Protein AF-A0A941FMW4-F1 (afdb_monomer_lite)

InterPro domains:
  IPR038501 Spore germination GerAC, C-terminal domain superfamily [G3DSA:3.30.300.210] (1-54)
  IPR046953 Spore germination GerAC-like, C-terminal [PF05504] (2-52)

Secondary structure (DSSP, 8-state):
-HHHHHHTT--TT-HHHHHHHH-TT--HHHHHHHGGGS------------PPP--

pLDDT: mean 91.87, std 8.81, range [47.19, 97.0]

Sequence (55 aa):
MVTMFQENHIDPLALGDHAKSKTRNFDQKHWEETYPDIPIEVDLDIEMIQTGIAE

Radius of gyration: 16.82 Å; chains: 1; bounding box: 52×17×36 Å

Organism: NCBI:txid450367

Foldseek 3Di:
DLLVCLVVLHDPVPVLVVVVVVDDPDDPVVCSVCSSPDDDDDDDDDDPPDDPDDD

Structure (mmCIF, N/CA/C/O backbone):
data_AF-A0A941FMW4-F1
#
_entry.id   AF-A0A941FMW4-F1
#
loop_
_atom_site.group_PDB
_atom_site.id
_atom_site.type_symbol
_atom_site.label_atom_id
_atom_site.label_alt_id
_atom_site.label_comp_id
_atom_site.label_asym_id
_atom_site.label_entity_id
_atom_site.label_seq_id
_atom_site.pdbx_PDB_ins_code
_atom_site.Cartn_x
_atom_site.Cartn_y
_atom_site.Cartn_z
_atom_site.occupancy
_atom_site.B_iso_or_equiv
_atom_site.auth_seq_id
_atom_site.auth_comp_id
_atom_site.auth_asym_id
_atom_site.auth_atom_id
_atom_site.pdbx_PDB_model_num
ATOM 1 N N . MET A 1 1 ? -11.735 1.097 1.343 1.00 84.25 1 MET A N 1
ATOM 2 C CA . MET A 1 1 ? -10.834 2.251 1.106 1.00 84.25 1 MET A CA 1
ATOM 3 C C . MET A 1 1 ? -9.512 1.799 0.519 1.00 84.25 1 MET A C 1
ATOM 5 O 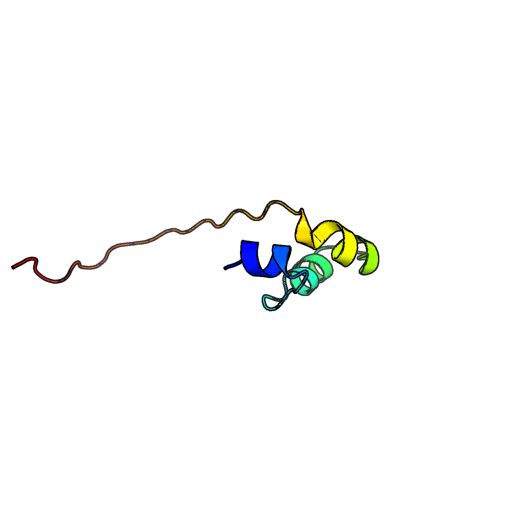O . MET A 1 1 ? -9.196 2.258 -0.563 1.00 84.25 1 MET A O 1
ATOM 9 N N . VAL A 1 2 ? -8.795 0.866 1.152 1.00 92.50 2 VAL A N 1
ATOM 10 C CA . VAL A 1 2 ? -7.520 0.359 0.614 1.00 92.50 2 VAL A CA 1
ATOM 11 C C . VAL A 1 2 ? -7.664 -0.210 -0.805 1.00 92.50 2 VAL A C 1
ATOM 13 O O . VAL A 1 2 ? -6.927 0.198 -1.690 1.00 92.50 2 VAL A O 1
ATOM 16 N N . THR A 1 3 ? -8.694 -1.022 -1.062 1.00 93.75 3 THR A N 1
ATOM 17 C CA . THR A 1 3 ? -8.990 -1.545 -2.410 1.00 93.75 3 THR A CA 1
ATOM 18 C C . THR A 1 3 ? -9.179 -0.441 -3.453 1.00 93.75 3 THR A C 1
ATOM 20 O O . THR A 1 3 ? -8.691 -0.560 -4.565 1.00 93.75 3 THR A O 1
ATOM 23 N N . MET A 1 4 ? -9.815 0.676 -3.085 1.00 96.88 4 MET A N 1
ATOM 24 C CA . MET A 1 4 ? -10.002 1.811 -3.996 1.00 96.88 4 MET A CA 1
ATOM 25 C C . MET A 1 4 ? -8.662 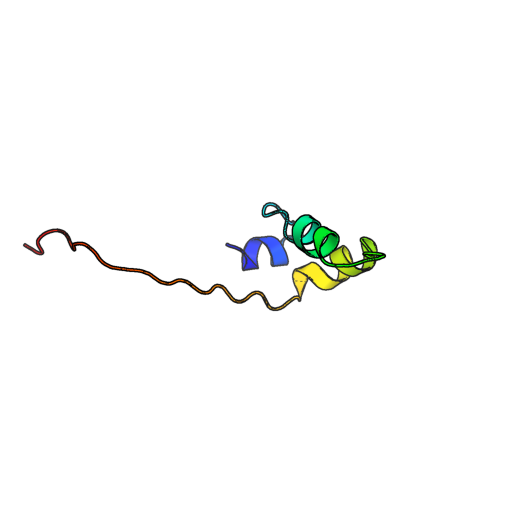2.476 -4.345 1.00 96.88 4 MET A C 1
ATOM 27 O O . MET A 1 4 ? -8.468 2.912 -5.475 1.00 96.88 4 MET A O 1
ATOM 31 N N . PHE A 1 5 ? -7.712 2.525 -3.412 1.00 96.50 5 PHE A N 1
ATOM 32 C CA . PHE A 1 5 ? -6.364 3.026 -3.685 1.00 96.50 5 PHE A CA 1
ATOM 33 C C . PHE A 1 5 ? -5.594 2.101 -4.635 1.00 96.50 5 PHE A C 1
ATOM 35 O O . PHE A 1 5 ? -4.992 2.587 -5.592 1.00 96.50 5 PHE A O 1
ATOM 42 N N . GLN A 1 6 ? -5.717 0.783 -4.449 1.00 95.75 6 GLN A N 1
ATOM 43 C CA . GLN A 1 6 ? -5.151 -0.219 -5.356 1.00 95.75 6 GLN A CA 1
ATOM 44 C C . GLN A 1 6 ? -5.749 -0.127 -6.769 1.00 95.75 6 GLN A C 1
ATOM 46 O O . GLN A 1 6 ? -5.001 -0.020 -7.736 1.00 95.75 6 GLN A O 1
ATOM 51 N N . GLU A 1 7 ? -7.079 -0.046 -6.898 1.00 96.88 7 GLU A N 1
ATOM 52 C CA . GLU A 1 7 ? -7.778 0.128 -8.186 1.00 96.88 7 GLU A CA 1
ATOM 53 C C . GLU A 1 7 ? -7.332 1.398 -8.926 1.00 96.88 7 GLU A C 1
ATOM 55 O O . GLU A 1 7 ? -7.142 1.395 -10.143 1.00 96.88 7 GLU A O 1
ATOM 60 N N . ASN A 1 8 ? -7.120 2.491 -8.190 1.00 97.00 8 ASN A N 1
ATOM 61 C CA . ASN A 1 8 ? -6.675 3.766 -8.753 1.00 97.00 8 ASN A CA 1
ATOM 62 C C . ASN A 1 8 ? -5.149 3.876 -8.892 1.00 97.00 8 ASN A C 1
ATOM 64 O O . ASN A 1 8 ? -4.672 4.915 -9.341 1.00 97.00 8 ASN A O 1
ATOM 68 N N . HIS A 1 9 ? -4.391 2.830 -8.543 1.00 96.19 9 HIS A N 1
ATOM 69 C CA . HIS A 1 9 ? -2.928 2.800 -8.625 1.00 96.19 9 HIS A CA 1
ATOM 70 C C . HIS A 1 9 ? -2.257 3.952 -7.850 1.00 96.19 9 HIS A C 1
ATOM 72 O O . HIS A 1 9 ? -1.265 4.530 -8.293 1.00 96.19 9 HIS A O 1
ATOM 78 N N . ILE A 1 10 ? -2.813 4.311 -6.690 1.00 95.25 10 ILE A N 1
ATOM 79 C CA . ILE A 1 10 ? -2.299 5.375 -5.817 1.00 95.25 10 ILE A CA 1
ATOM 80 C C . ILE A 1 10 ? -2.006 4.828 -4.424 1.00 95.25 10 ILE A C 1
ATOM 82 O O . ILE A 1 10 ? -2.776 4.028 -3.918 1.00 95.25 10 ILE A O 1
ATOM 86 N N . ASP A 1 11 ? -0.954 5.315 -3.762 1.00 93.75 11 ASP A N 1
ATOM 87 C CA . ASP A 1 11 ? -0.615 4.933 -2.382 1.00 93.75 11 ASP A CA 1
ATOM 88 C C . ASP A 1 11 ? -0.652 6.143 -1.427 1.00 93.75 11 ASP A C 1
ATOM 90 O O . ASP A 1 11 ? 0.387 6.663 -1.015 1.00 93.75 11 ASP A O 1
ATOM 94 N N . PRO A 1 12 ? -1.848 6.637 -1.055 1.00 95.38 12 PRO A N 1
ATOM 95 C CA . PRO A 1 12 ? -1.979 7.749 -0.114 1.00 95.38 12 PRO A CA 1
ATOM 96 C C . PRO A 1 12 ? -1.705 7.340 1.343 1.00 95.38 12 PRO A C 1
ATOM 98 O O . PRO A 1 12 ? -1.695 8.197 2.224 1.00 95.38 12 PRO A O 1
ATOM 101 N N . LEU A 1 13 ? -1.515 6.043 1.611 1.00 94.62 13 LEU A N 1
ATOM 102 C CA . LEU A 1 13 ? -1.231 5.498 2.940 1.00 94.62 13 LEU A CA 1
ATOM 103 C C . LEU A 1 13 ? 0.273 5.289 3.180 1.00 94.62 13 LEU A C 1
ATOM 105 O O . LEU A 1 13 ? 0.652 4.874 4.275 1.00 94.62 13 LEU A O 1
ATOM 109 N N . ALA A 1 14 ? 1.115 5.592 2.185 1.00 94.88 14 ALA A N 1
ATOM 110 C CA . ALA A 1 14 ? 2.567 5.434 2.229 1.00 94.88 14 ALA A CA 1
ATOM 111 C C . ALA A 1 14 ? 3.018 3.999 2.587 1.00 94.88 14 ALA A C 1
ATOM 113 O O . ALA A 1 14 ? 4.011 3.789 3.293 1.00 94.88 14 ALA A O 1
ATOM 114 N N . LEU A 1 15 ? 2.297 2.992 2.086 1.00 95.19 15 LEU A N 1
ATOM 115 C CA . LEU A 1 15 ? 2.646 1.579 2.254 1.00 95.19 15 LEU A CA 1
ATOM 116 C C . LEU A 1 15 ? 4.004 1.251 1.610 1.00 95.19 15 LEU A C 1
ATOM 118 O O . LEU A 1 15 ? 4.773 0.465 2.169 1.00 95.19 15 LEU A O 1
ATOM 122 N N . GLY A 1 16 ? 4.344 1.907 0.498 1.00 95.12 16 GLY A N 1
ATOM 123 C CA . GLY A 1 16 ? 5.639 1.758 -0.170 1.00 95.12 16 GLY A CA 1
ATOM 124 C C . GLY A 1 16 ? 6.804 2.263 0.671 1.00 95.12 16 GLY A C 1
ATOM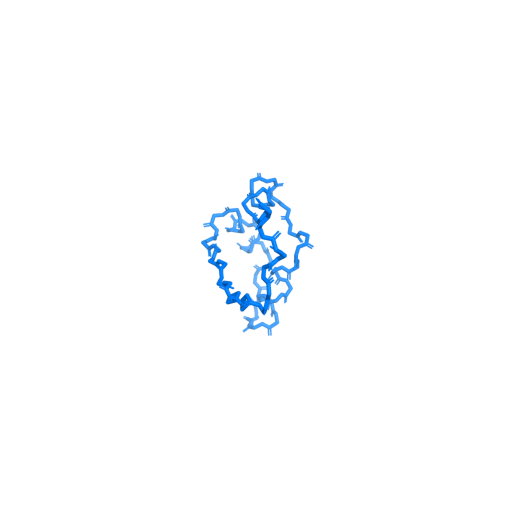 125 O O . GLY A 1 16 ? 7.841 1.603 0.748 1.00 95.12 16 GLY A O 1
ATOM 126 N N . ASP A 1 17 ? 6.621 3.370 1.392 1.00 96.25 17 ASP A N 1
ATOM 127 C CA . ASP A 1 17 ? 7.637 3.886 2.315 1.00 96.25 17 ASP A CA 1
ATOM 128 C C . ASP A 1 17 ? 7.858 2.928 3.491 1.00 96.25 17 ASP A C 1
ATOM 130 O O . ASP A 1 17 ? 9.001 2.683 3.902 1.00 96.25 17 ASP A O 1
ATOM 134 N N . HIS A 1 18 ? 6.782 2.319 3.999 1.00 95.38 18 HIS A N 1
ATOM 135 C CA . HIS A 1 18 ? 6.897 1.278 5.012 1.00 95.38 18 HIS A CA 1
ATOM 136 C C . HIS A 1 18 ? 7.677 0.065 4.484 1.00 95.38 18 HIS A C 1
ATOM 138 O O . HIS A 1 18 ? 8.649 -0.356 5.121 1.00 95.38 18 HIS A O 1
ATOM 144 N N . ALA A 1 19 ? 7.322 -0.457 3.306 1.00 94.94 19 ALA A N 1
ATOM 145 C CA . ALA A 1 19 ? 8.002 -1.592 2.677 1.00 94.94 19 ALA A CA 1
ATOM 146 C C . ALA A 1 19 ? 9.491 -1.306 2.410 1.00 94.94 19 ALA A C 1
ATOM 148 O O . ALA A 1 19 ? 10.358 -2.135 2.713 1.00 94.94 19 ALA A O 1
ATOM 149 N N . LYS A 1 20 ? 9.806 -0.095 1.939 1.00 96.62 20 LYS A N 1
ATOM 150 C CA . LYS A 1 20 ? 11.171 0.403 1.736 1.00 96.62 20 LYS A CA 1
ATOM 151 C C . LYS A 1 20 ? 11.977 0.446 3.028 1.00 96.62 20 LYS A C 1
ATOM 153 O O . LYS A 1 20 ? 13.143 0.060 3.027 1.00 96.62 20 LYS A O 1
ATOM 158 N N . SER A 1 21 ? 11.372 0.858 4.144 1.00 97.00 21 SE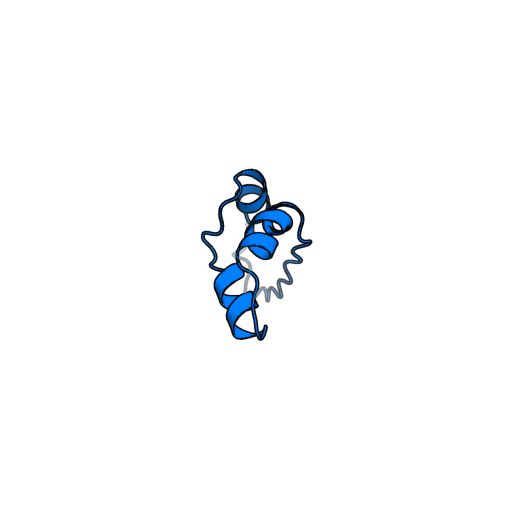R A N 1
ATOM 159 C CA . SER A 1 21 ? 12.054 0.892 5.447 1.00 97.00 21 SER A CA 1
ATOM 160 C C . SER A 1 21 ? 12.477 -0.495 5.952 1.00 97.00 21 SER A C 1
ATOM 162 O O . SER A 1 21 ? 13.412 -0.609 6.746 1.00 97.00 21 SER A O 1
ATOM 164 N N . LYS A 1 22 ? 11.799 -1.555 5.492 1.00 96.00 22 LYS A N 1
ATOM 165 C CA . LYS A 1 22 ? 12.034 -2.947 5.904 1.00 96.00 22 LYS A CA 1
ATOM 166 C C . LYS A 1 22 ? 12.863 -3.749 4.903 1.00 96.00 22 LYS A C 1
ATOM 168 O O . LYS A 1 22 ? 13.365 -4.814 5.259 1.00 96.00 22 LYS A O 1
ATOM 173 N N . THR A 1 23 ? 13.049 -3.241 3.685 1.00 96.06 23 THR A N 1
ATOM 174 C CA . THR A 1 23 ? 13.650 -3.991 2.577 1.00 96.06 23 THR A CA 1
ATOM 175 C C . THR A 1 23 ? 14.930 -3.320 2.093 1.00 96.06 23 THR A C 1
ATOM 177 O O . THR A 1 23 ? 14.918 -2.220 1.543 1.00 96.06 23 THR A O 1
ATOM 180 N N . ARG A 1 24 ? 16.072 -3.996 2.258 1.00 93.88 24 ARG A N 1
ATOM 181 C CA . ARG A 1 24 ? 17.344 -3.533 1.681 1.00 93.88 24 ARG A CA 1
ATOM 182 C C . ARG A 1 24 ? 17.296 -3.654 0.157 1.00 93.88 24 ARG A C 1
ATOM 184 O O . ARG A 1 24 ? 16.838 -4.671 -0.348 1.00 93.88 24 ARG A O 1
ATOM 191 N N . ASN A 1 25 ? 17.845 -2.665 -0.552 1.00 96.12 25 ASN A N 1
ATOM 192 C CA . ASN A 1 25 ? 17.800 -2.577 -2.020 1.00 96.12 25 ASN A CA 1
ATOM 193 C C . ASN A 1 25 ? 16.363 -2.607 -2.562 1.00 96.12 25 ASN A C 1
ATOM 195 O O . ASN A 1 25 ? 16.093 -3.270 -3.558 1.00 96.12 25 ASN A O 1
ATOM 199 N N . PHE A 1 26 ? 15.452 -1.919 -1.872 1.00 96.56 26 PHE A N 1
ATOM 200 C CA . PHE A 1 26 ? 14.064 -1.787 -2.290 1.00 96.56 26 PHE A CA 1
ATOM 201 C C . PHE A 1 26 ? 13.959 -1.326 -3.749 1.00 96.56 26 PHE A C 1
ATOM 203 O O . PHE A 1 26 ? 14.530 -0.298 -4.124 1.00 96.56 26 PHE A O 1
ATOM 210 N N . ASP A 1 27 ? 13.222 -2.092 -4.547 1.00 96.50 27 ASP A N 1
ATOM 211 C CA . ASP A 1 27 ? 12.954 -1.784 -5.944 1.00 96.50 27 ASP A CA 1
ATOM 212 C C . ASP A 1 27 ? 11.623 -1.036 -6.053 1.00 96.50 27 ASP A C 1
ATOM 214 O O . ASP A 1 27 ? 10.542 -1.617 -5.963 1.00 96.50 27 ASP A O 1
ATOM 218 N N . GLN A 1 28 ? 11.726 0.280 -6.241 1.00 94.94 28 GLN A N 1
ATOM 219 C CA . GLN A 1 28 ? 10.574 1.167 -6.383 1.00 94.94 28 GLN A CA 1
ATOM 220 C C . GLN A 1 28 ? 9.704 0.804 -7.593 1.00 94.94 28 GLN A C 1
ATOM 222 O O . GLN A 1 28 ? 8.484 0.907 -7.512 1.00 94.94 28 GLN A O 1
ATOM 227 N N . LYS A 1 29 ? 10.309 0.368 -8.704 1.00 95.94 29 LYS A N 1
ATOM 228 C CA . LYS A 1 29 ? 9.547 0.029 -9.912 1.00 95.94 29 LYS A CA 1
ATOM 229 C C . LYS A 1 29 ? 8.754 -1.246 -9.696 1.00 95.94 29 LYS A C 1
ATOM 231 O O . LYS A 1 29 ? 7.568 -1.288 -9.994 1.00 95.94 29 LYS A O 1
ATOM 236 N N . HIS A 1 30 ? 9.393 -2.248 -9.097 1.00 95.69 30 HIS A N 1
ATOM 237 C CA . HIS A 1 30 ? 8.712 -3.485 -8.740 1.00 95.69 30 HIS A CA 1
ATOM 238 C C . HIS A 1 30 ? 7.554 -3.245 -7.758 1.00 95.69 30 HIS A C 1
ATOM 240 O O . HIS A 1 30 ? 6.508 -3.883 -7.865 1.00 95.69 30 HIS A O 1
ATOM 246 N N . TRP A 1 31 ? 7.713 -2.306 -6.820 1.00 94.81 31 TRP A N 1
ATOM 247 C CA . TRP A 1 31 ? 6.625 -1.901 -5.931 1.00 94.81 31 TRP A CA 1
ATOM 248 C C . TRP A 1 31 ? 5.444 -1.305 -6.699 1.00 94.81 31 TRP A C 1
ATOM 250 O O . TRP A 1 31 ? 4.320 -1.757 -6.520 1.00 94.81 31 TRP A O 1
ATOM 260 N N . GLU A 1 32 ? 5.688 -0.326 -7.572 1.00 94.25 32 GLU A N 1
ATOM 261 C CA . GLU A 1 32 ? 4.637 0.316 -8.375 1.00 94.25 32 GLU A CA 1
ATOM 262 C C . GLU A 1 32 ? 3.898 -0.683 -9.278 1.00 94.25 32 GLU A C 1
ATOM 264 O O . GLU A 1 32 ? 2.683 -0.583 -9.432 1.00 94.25 32 GLU A O 1
ATOM 269 N N . GLU A 1 33 ? 4.610 -1.671 -9.827 1.00 96.50 33 GLU A N 1
ATOM 270 C CA . GLU A 1 33 ? 4.038 -2.733 -10.665 1.00 96.50 33 GLU A CA 1
ATOM 271 C C . GLU A 1 33 ? 3.164 -3.714 -9.878 1.00 96.50 33 GLU A C 1
ATOM 273 O O . GLU A 1 33 ? 2.172 -4.205 -10.405 1.00 96.50 33 GLU A O 1
ATOM 278 N N . THR A 1 34 ? 3.531 -4.022 -8.632 1.00 95.88 34 THR A N 1
ATOM 279 C CA . THR A 1 34 ? 2.841 -5.048 -7.835 1.00 95.88 34 THR A CA 1
ATOM 280 C C . THR A 1 34 ? 1.775 -4.481 -6.906 1.00 95.88 34 THR A C 1
ATOM 282 O O . THR A 1 34 ? 0.819 -5.187 -6.598 1.00 95.88 34 THR A O 1
ATOM 285 N N . TYR A 1 35 ? 1.890 -3.216 -6.487 1.00 96.19 35 TYR A N 1
ATOM 286 C CA . TYR A 1 35 ? 0.995 -2.558 -5.529 1.00 96.19 35 TYR A CA 1
ATOM 287 C C . TYR A 1 35 ? -0.512 -2.798 -5.764 1.00 96.19 35 TYR A C 1
ATOM 289 O O . TYR A 1 35 ? -1.203 -3.114 -4.786 1.00 96.19 35 TYR A O 1
ATOM 297 N N . PRO A 1 36 ? -1.041 -2.708 -7.003 1.00 96.75 36 PRO A N 1
ATOM 298 C CA . PRO A 1 36 ? -2.465 -2.933 -7.261 1.00 96.75 36 PRO A CA 1
ATOM 299 C C . PRO A 1 36 ? -2.957 -4.340 -6.885 1.00 96.75 36 PRO A C 1
ATOM 301 O O . PRO A 1 36 ? -4.115 -4.494 -6.509 1.00 96.75 36 PRO A O 1
ATOM 304 N N . ASP A 1 37 ? -2.078 -5.345 -6.937 1.00 96.44 37 ASP A N 1
ATOM 305 C CA . ASP A 1 37 ? -2.422 -6.762 -6.770 1.00 96.44 37 ASP A CA 1
ATOM 306 C C . ASP A 1 37 ? -1.933 -7.363 -5.439 1.00 96.44 37 ASP A C 1
ATOM 308 O O . ASP A 1 37 ? -2.221 -8.524 -5.133 1.00 96.44 37 ASP A O 1
ATOM 312 N N . ILE A 1 38 ? -1.184 -6.604 -4.629 1.00 94.50 38 ILE A N 1
ATOM 313 C CA . ILE A 1 38 ? -0.704 -7.086 -3.328 1.00 94.50 38 ILE A CA 1
ATOM 314 C C . ILE A 1 38 ? -1.910 -7.384 -2.418 1.00 94.50 38 ILE A C 1
ATOM 316 O O . ILE A 1 38 ? -2.762 -6.515 -2.220 1.00 94.50 38 ILE A O 1
ATOM 320 N N . PRO A 1 39 ? -1.990 -8.576 -1.801 1.00 94.44 39 PRO A N 1
ATOM 321 C CA . PRO A 1 39 ? -3.027 -8.858 -0.819 1.00 94.44 39 PRO A CA 1
ATOM 322 C C . PRO A 1 39 ? -2.805 -7.999 0.430 1.00 94.44 39 PRO A C 1
ATOM 324 O O . PRO A 1 39 ? -1.757 -8.081 1.072 1.00 94.44 39 PRO A O 1
ATOM 327 N N . ILE A 1 40 ? -3.795 -7.174 0.778 1.00 92.50 40 ILE A N 1
ATOM 328 C CA . ILE A 1 40 ? -3.773 -6.354 1.993 1.00 92.50 40 ILE A CA 1
ATOM 329 C C . ILE A 1 40 ? -4.854 -6.852 2.947 1.00 92.50 40 ILE A C 1
ATOM 331 O O . ILE A 1 40 ? -6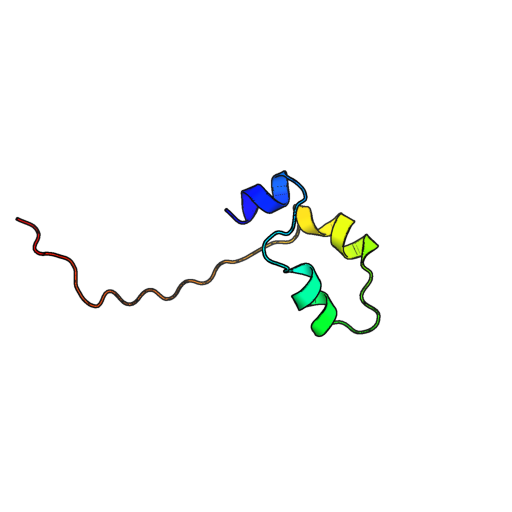.050 -6.713 2.688 1.00 92.50 40 ILE A O 1
ATOM 335 N N . GLU A 1 41 ? -4.415 -7.413 4.069 1.00 93.69 41 GLU A N 1
ATOM 336 C CA . GLU A 1 41 ? -5.283 -7.854 5.156 1.00 93.69 41 GLU A CA 1
ATOM 337 C C . GLU A 1 41 ? -5.393 -6.745 6.203 1.00 93.69 41 GLU A C 1
ATOM 339 O O . GLU A 1 41 ? -4.390 -6.206 6.674 1.00 93.69 41 GLU A O 1
ATOM 344 N N . VAL A 1 42 ? -6.628 -6.379 6.548 1.00 90.62 42 VAL A N 1
ATOM 345 C CA . VAL A 1 42 ? -6.903 -5.381 7.583 1.00 90.62 42 VAL A CA 1
ATOM 346 C C . VAL A 1 42 ? -7.351 -6.122 8.831 1.00 90.62 42 VAL A C 1
ATOM 348 O O . VAL A 1 42 ? -8.476 -6.615 8.889 1.00 90.62 42 VAL A O 1
ATOM 351 N N . ASP A 1 43 ? -6.460 -6.189 9.812 1.00 93.44 43 ASP A N 1
ATOM 352 C CA . ASP A 1 43 ? -6.760 -6.736 11.130 1.00 93.44 43 ASP A CA 1
ATOM 353 C C . ASP A 1 43 ? -7.274 -5.616 12.044 1.00 93.44 43 ASP A C 1
ATOM 355 O O . ASP A 1 43 ? -6.591 -4.610 12.259 1.00 93.44 43 ASP A O 1
ATOM 359 N N . LEU A 1 44 ? -8.513 -5.752 12.518 1.00 91.25 44 LEU A N 1
ATOM 360 C CA . LEU A 1 44 ? -9.179 -4.778 13.381 1.00 91.25 44 LEU A CA 1
ATOM 361 C C . LEU A 1 44 ? -9.597 -5.466 14.674 1.00 91.25 44 LEU A C 1
ATOM 363 O O . LEU A 1 44 ? -10.518 -6.281 14.674 1.00 91.25 44 LEU A O 1
ATOM 367 N N . ASP A 1 45 ? -8.977 -5.060 15.776 1.00 93.81 45 ASP A N 1
ATOM 368 C CA . ASP A 1 45 ? -9.441 -5.403 17.114 1.00 93.81 45 ASP A CA 1
ATOM 369 C C . ASP A 1 45 ? -10.308 -4.258 17.652 1.00 93.81 45 ASP A C 1
ATOM 371 O O . ASP A 1 45 ? -9.830 -3.140 17.868 1.00 93.81 45 ASP A O 1
ATOM 375 N N . ILE A 1 46 ? -11.613 -4.508 17.783 1.00 91.06 46 ILE A N 1
ATOM 376 C CA . ILE A 1 46 ? -12.591 -3.505 18.214 1.00 91.06 46 ILE A CA 1
ATOM 377 C C . ILE A 1 46 ? -13.124 -3.895 19.586 1.00 91.06 46 ILE A C 1
ATOM 379 O O . ILE A 1 46 ? -13.920 -4.825 19.723 1.00 91.06 46 ILE A O 1
ATOM 383 N N . GLU A 1 47 ? -12.767 -3.103 20.592 1.00 92.19 47 GLU A N 1
ATOM 384 C CA . GLU A 1 47 ? -13.353 -3.197 21.923 1.00 92.19 47 GLU A CA 1
ATOM 385 C C . GLU A 1 47 ? -14.575 -2.272 22.033 1.00 92.19 47 GLU A C 1
ATOM 387 O O . GLU 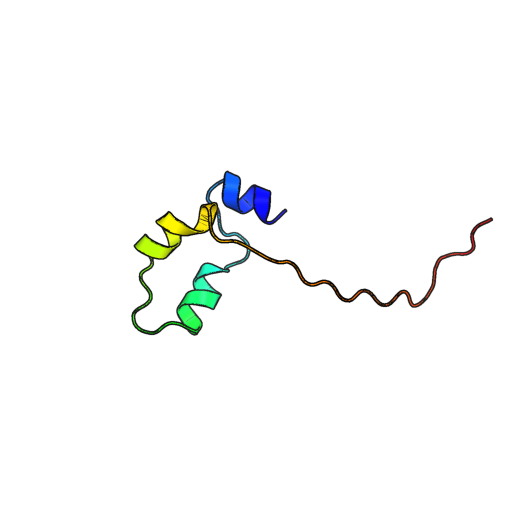A 1 47 ? -14.472 -1.043 21.995 1.00 92.19 47 GLU A O 1
ATOM 392 N N . MET A 1 48 ? -15.768 -2.857 22.171 1.00 86.56 48 MET A N 1
ATOM 393 C CA . MET A 1 48 ? -16.987 -2.086 22.419 1.00 86.56 48 MET A CA 1
ATOM 394 C C . MET A 1 48 ? -17.103 -1.730 23.904 1.00 86.56 48 MET A C 1
ATOM 396 O O . MET A 1 48 ? -17.606 -2.516 24.702 1.00 86.56 48 MET A O 1
ATOM 400 N N . ILE A 1 49 ? -16.677 -0.517 24.260 1.00 88.88 49 ILE A N 1
ATOM 401 C CA . ILE A 1 49 ? -16.718 -0.016 25.645 1.00 88.88 49 ILE A CA 1
ATOM 402 C C . ILE A 1 49 ? -18.152 0.307 26.099 1.00 88.88 49 ILE A C 1
ATOM 404 O O . ILE A 1 49 ? -18.511 0.090 27.254 1.00 88.88 49 ILE A O 1
ATOM 408 N N . GLN A 1 50 ? -18.991 0.820 25.196 1.00 83.25 50 GLN A N 1
ATOM 409 C CA . GLN A 1 50 ? -20.396 1.115 25.468 1.00 83.25 50 GLN A CA 1
ATOM 410 C C . GLN A 1 50 ? -21.169 1.228 24.154 1.00 83.25 50 GLN A C 1
ATOM 412 O O . GLN A 1 50 ? -20.716 1.875 23.211 1.00 83.25 50 GLN A O 1
ATOM 417 N N . THR A 1 51 ? -22.364 0.647 24.108 1.00 79.62 51 THR A N 1
ATOM 418 C CA . THR A 1 51 ? -23.361 0.967 23.083 1.00 79.62 51 THR A CA 1
ATOM 419 C C . THR A 1 51 ? -24.354 1.945 23.712 1.00 79.62 51 THR A C 1
ATOM 421 O O . THR A 1 51 ? -24.764 1.770 24.861 1.00 79.62 51 THR A O 1
ATOM 424 N N . GLY A 1 52 ? -24.653 3.053 23.028 1.00 77.06 52 GLY A N 1
ATOM 425 C CA . GLY A 1 52 ? -25.678 3.991 23.494 1.00 77.06 52 GLY A CA 1
ATOM 426 C C . GLY A 1 52 ? -26.998 3.249 23.708 1.00 77.06 52 GLY A C 1
ATOM 427 O O . GLY A 1 52 ? -27.284 2.310 22.969 1.00 77.06 52 GLY A O 1
ATOM 428 N N . ILE A 1 53 ? -27.752 3.637 24.741 1.00 71.81 53 ILE A N 1
ATOM 429 C CA . ILE A 1 53 ? -29.015 3.001 25.144 1.00 71.81 53 ILE A CA 1
ATOM 430 C C . ILE A 1 53 ? -29.878 2.779 23.893 1.00 71.81 53 ILE A C 1
ATOM 432 O O . ILE A 1 53 ? -30.201 3.738 23.195 1.00 71.81 53 ILE A O 1
ATOM 436 N N . ALA A 1 54 ? -30.208 1.521 23.599 1.00 64.31 54 ALA A N 1
ATOM 437 C CA . ALA A 1 54 ? -31.261 1.208 22.646 1.00 64.31 54 ALA A CA 1
ATOM 438 C C . ALA A 1 54 ? -32.592 1.535 23.336 1.00 64.31 54 ALA A C 1
ATOM 440 O O . ALA A 1 54 ? -32.928 0.893 24.332 1.00 64.31 54 ALA A O 1
ATOM 441 N N . GLU A 1 55 ? -33.270 2.584 22.869 1.00 47.19 55 GLU A N 1
ATOM 442 C CA . GLU A 1 55 ? -34.649 2.916 23.262 1.00 47.19 55 GLU A CA 1
ATOM 443 C C . GLU A 1 55 ? -35.655 1.921 22.669 1.00 47.19 55 GLU A C 1
ATOM 445 O O . GLU A 1 55 ? -35.481 1.531 21.489 1.00 47.19 55 GLU A O 1
#